Protein AF-A0A4Y6IGS2-F1 (afdb_monomer)

Structure (mmCIF, N/CA/C/O backbone):
data_AF-A0A4Y6IGS2-F1
#
_entry.id   AF-A0A4Y6IGS2-F1
#
loop_
_atom_site.group_PDB
_atom_site.id
_atom_site.type_symbol
_atom_site.label_atom_id
_atom_site.label_alt_id
_atom_site.label_comp_id
_atom_site.label_asym_id
_atom_site.label_entity_id
_atom_site.label_seq_id
_atom_site.pdbx_PDB_ins_code
_atom_site.Cartn_x
_atom_site.Cartn_y
_atom_site.Cartn_z
_atom_site.occupancy
_atom_site.B_iso_or_equiv
_atom_site.auth_seq_id
_atom_site.auth_comp_id
_atom_site.auth_asym_id
_atom_site.auth_atom_id
_atom_site.pdbx_PDB_model_num
ATOM 1 N N . MET A 1 1 ? 8.528 -18.471 10.614 1.00 71.25 1 MET A N 1
ATOM 2 C CA . MET A 1 1 ? 7.374 -17.543 10.635 1.00 71.25 1 MET A CA 1
ATOM 3 C C . MET A 1 1 ? 7.013 -17.107 9.221 1.00 71.25 1 MET A C 1
ATOM 5 O O . MET A 1 1 ? 5.887 -17.354 8.826 1.00 71.25 1 MET A O 1
ATOM 9 N N . LEU A 1 2 ? 7.968 -16.574 8.446 1.00 85.44 2 LEU A N 1
ATOM 10 C CA . LEU A 1 2 ? 7.740 -16.107 7.073 1.00 85.44 2 LEU A CA 1
ATOM 11 C C . LEU A 1 2 ? 7.194 -17.184 6.116 1.00 85.44 2 LEU A C 1
ATOM 13 O O . LEU A 1 2 ? 6.192 -16.938 5.460 1.00 85.44 2 LEU A O 1
ATOM 17 N N . GLU A 1 3 ? 7.781 -18.384 6.087 1.00 91.69 3 GLU A N 1
ATOM 18 C CA . GLU A 1 3 ? 7.332 -19.454 5.171 1.00 91.69 3 GLU A CA 1
ATOM 19 C C . GLU A 1 3 ? 5.892 -19.911 5.431 1.00 91.69 3 GLU A C 1
ATOM 21 O O . GLU A 1 3 ? 5.110 -20.066 4.501 1.00 91.69 3 GLU A O 1
ATOM 26 N N . ARG A 1 4 ? 5.496 -20.015 6.706 1.00 92.12 4 ARG A N 1
ATOM 27 C CA . ARG A 1 4 ? 4.102 -20.302 7.072 1.00 92.12 4 ARG A CA 1
ATOM 28 C C . ARG A 1 4 ? 3.158 -19.211 6.564 1.00 92.12 4 ARG A C 1
ATOM 30 O O . ARG A 1 4 ? 2.088 -19.524 6.060 1.00 92.12 4 ARG A O 1
ATOM 37 N N . THR A 1 5 ? 3.532 -17.941 6.719 1.00 90.69 5 THR A N 1
ATOM 38 C CA . THR A 1 5 ? 2.714 -16.818 6.243 1.00 90.69 5 THR A CA 1
ATOM 39 C C . THR A 1 5 ? 2.588 -16.832 4.722 1.00 90.69 5 THR A C 1
ATOM 41 O O . THR A 1 5 ? 1.479 -16.691 4.223 1.00 90.69 5 THR A O 1
ATOM 44 N N . LYS A 1 6 ? 3.687 -17.061 3.992 1.00 91.69 6 LYS A N 1
ATOM 45 C CA . LYS A 1 6 ? 3.666 -17.185 2.527 1.00 91.69 6 LYS A CA 1
ATOM 46 C C . LYS A 1 6 ? 2.739 -18.305 2.067 1.00 91.69 6 LYS A C 1
ATOM 48 O O . LYS A 1 6 ? 1.896 -18.068 1.215 1.00 91.69 6 LYS A O 1
ATOM 53 N N . GLN A 1 7 ? 2.853 -19.491 2.668 1.00 93.69 7 GLN A N 1
ATOM 54 C CA . GLN A 1 7 ? 1.986 -20.622 2.340 1.00 93.69 7 GLN A CA 1
ATOM 55 C C . GLN A 1 7 ? 0.507 -20.270 2.550 1.00 93.69 7 GLN A C 1
ATOM 57 O O . GLN A 1 7 ? -0.302 -20.479 1.654 1.00 93.69 7 GLN A O 1
ATOM 62 N N . LEU A 1 8 ? 0.166 -19.665 3.693 1.00 93.75 8 LEU A N 1
ATOM 63 C CA . LEU A 1 8 ? -1.211 -19.256 3.973 1.00 93.75 8 LEU A CA 1
ATOM 64 C C . LEU A 1 8 ? -1.726 -18.201 2.986 1.00 93.75 8 LEU A C 1
ATOM 66 O O . LEU A 1 8 ? -2.891 -18.268 2.609 1.00 93.75 8 LEU A O 1
ATOM 70 N N . ILE A 1 9 ? -0.889 -17.250 2.559 1.00 92.38 9 ILE A N 1
ATOM 71 C CA . ILE A 1 9 ? -1.263 -16.267 1.531 1.00 92.38 9 ILE A CA 1
ATOM 72 C C . ILE A 1 9 ? -1.535 -16.983 0.205 1.00 92.38 9 ILE A C 1
ATOM 74 O O . ILE A 1 9 ? -2.628 -16.839 -0.329 1.00 92.38 9 ILE A O 1
ATOM 78 N N . ASN A 1 10 ? -0.603 -17.818 -0.263 1.00 93.56 10 ASN A N 1
ATOM 79 C CA . ASN A 1 10 ? -0.738 -18.550 -1.526 1.00 93.56 10 ASN A CA 1
ATOM 80 C C . ASN A 1 10 ? -1.972 -19.468 -1.556 1.00 93.56 10 ASN A C 1
ATOM 82 O O . ASN A 1 10 ? -2.576 -19.654 -2.605 1.00 93.56 10 ASN A O 1
ATOM 86 N N . GLU A 1 11 ? -2.353 -20.044 -0.414 1.00 94.06 11 GLU A N 1
ATOM 87 C CA . GLU A 1 11 ? -3.526 -20.919 -0.300 1.00 94.06 11 GLU A CA 1
ATOM 88 C C . GLU A 1 11 ? -4.860 -20.158 -0.208 1.00 94.06 11 GLU A C 1
ATOM 90 O O . GLU A 1 11 ? -5.901 -20.731 -0.525 1.00 94.06 11 GLU A O 1
ATOM 95 N N . ASN A 1 12 ? -4.864 -18.901 0.258 1.00 93.94 12 ASN A N 1
ATOM 96 C CA . ASN A 1 12 ? -6.100 -18.176 0.599 1.00 93.94 12 ASN A CA 1
ATOM 97 C C . ASN A 1 12 ? -6.332 -16.892 -0.209 1.00 93.94 12 ASN A C 1
ATOM 99 O O . ASN A 1 12 ? -7.416 -16.317 -0.111 1.00 93.94 12 ASN A O 1
ATOM 103 N N . VAL A 1 13 ? -5.353 -16.431 -0.988 1.00 92.56 13 VAL A N 1
ATOM 104 C CA . VAL A 1 13 ? -5.480 -15.259 -1.858 1.00 92.56 13 VAL A CA 1
ATOM 105 C C . VAL A 1 13 ? -5.365 -15.730 -3.308 1.00 92.56 13 VAL A C 1
ATOM 107 O O . VAL A 1 13 ? -4.257 -15.993 -3.775 1.00 92.56 13 VAL A O 1
ATOM 110 N N . PRO A 1 14 ? -6.495 -15.874 -4.024 1.00 90.62 14 PRO A N 1
ATOM 111 C CA . PRO A 1 14 ? -6.477 -16.242 -5.433 1.00 90.62 14 PRO A CA 1
ATOM 112 C C . PRO A 1 14 ? -5.585 -15.300 -6.241 1.00 90.62 14 PRO A C 1
ATOM 114 O O . PRO A 1 14 ? -5.557 -14.098 -5.981 1.00 90.62 14 PRO A O 1
ATOM 117 N N . ASP A 1 15 ? -4.858 -15.866 -7.203 1.00 87.94 15 ASP A N 1
ATOM 118 C CA . ASP A 1 15 ? -4.022 -15.138 -8.163 1.00 87.94 15 ASP A CA 1
ATOM 119 C C . ASP A 1 15 ? -2.928 -14.245 -7.537 1.00 87.94 15 ASP A C 1
ATOM 121 O O . ASP A 1 15 ? -2.386 -13.359 -8.194 1.00 87.94 15 ASP A O 1
ATOM 125 N N . CYS A 1 16 ? -2.547 -14.483 -6.272 1.00 90.56 16 CYS A N 1
ATOM 126 C CA . CYS A 1 16 ? -1.520 -13.681 -5.599 1.00 90.56 16 CYS A CA 1
ATOM 127 C C . CYS A 1 16 ? -0.082 -14.014 -6.021 1.00 90.56 16 CYS A C 1
ATOM 129 O O . CYS A 1 16 ? 0.834 -13.238 -5.742 1.00 90.56 16 CYS A O 1
ATOM 131 N N . LEU A 1 17 ? 0.142 -15.188 -6.622 1.00 93.31 17 LEU A N 1
ATOM 132 C CA . LEU A 1 17 ? 1.467 -15.648 -7.022 1.00 93.31 17 LEU A CA 1
ATOM 133 C C . LEU A 1 17 ? 1.704 -15.331 -8.499 1.00 93.31 17 LEU A C 1
ATOM 135 O O . LEU A 1 17 ? 1.029 -15.866 -9.375 1.00 93.31 17 LEU A O 1
ATOM 139 N N . ILE A 1 18 ? 2.704 -14.494 -8.766 1.00 94.25 18 ILE A N 1
ATOM 140 C CA . ILE A 1 18 ? 3.179 -14.229 -10.122 1.00 94.25 18 ILE A CA 1
ATOM 141 C C . ILE A 1 18 ? 4.371 -15.137 -10.414 1.00 94.25 18 ILE A C 1
ATOM 143 O O . ILE A 1 18 ? 5.382 -15.086 -9.715 1.00 94.25 18 ILE A O 1
ATOM 147 N N . GLU A 1 19 ? 4.267 -15.940 -11.469 1.00 94.38 19 GLU A N 1
ATOM 148 C CA . GLU A 1 19 ? 5.304 -16.879 -11.904 1.00 94.38 19 GLU A CA 1
ATOM 149 C C . GLU A 1 19 ? 5.814 -16.544 -13.316 1.00 94.38 19 GLU A C 1
ATOM 151 O O . GLU A 1 19 ? 5.131 -15.904 -14.125 1.00 94.38 19 GLU A O 1
ATOM 156 N N . GLY A 1 20 ? 7.030 -16.994 -13.641 1.00 95.31 20 GLY A N 1
ATOM 157 C CA . GLY A 1 20 ? 7.602 -16.851 -14.982 1.00 95.31 20 GLY A CA 1
ATOM 158 C C . GLY A 1 20 ? 8.059 -15.430 -15.322 1.00 95.31 20 GLY A C 1
ATOM 159 O O . GLY A 1 20 ? 8.133 -15.075 -16.502 1.00 95.31 20 GLY A O 1
ATOM 160 N N . TYR A 1 21 ? 8.337 -14.603 -14.311 1.00 96.38 21 TYR A N 1
ATOM 161 C CA . TYR A 1 21 ? 8.873 -13.249 -14.478 1.00 96.38 21 TYR A CA 1
ATOM 162 C C . TYR A 1 21 ? 10.408 -13.221 -14.566 1.00 96.38 21 TYR A C 1
ATOM 164 O O . TYR A 1 21 ? 10.992 -12.213 -14.961 1.00 96.38 21 TYR A O 1
ATOM 172 N N . GLU A 1 22 ? 11.091 -14.316 -14.223 1.00 96.62 22 GLU A N 1
ATOM 173 C CA . GLU A 1 22 ? 12.551 -14.409 -14.125 1.00 96.62 22 GLU A CA 1
ATOM 174 C C . GLU A 1 22 ? 13.296 -13.967 -15.398 1.00 96.62 22 GLU A C 1
ATOM 176 O O . GLU A 1 22 ? 14.324 -13.291 -15.271 1.00 96.62 22 GLU A O 1
ATOM 181 N N . PRO A 1 23 ? 12.815 -14.265 -16.626 1.00 96.25 23 PRO A N 1
ATOM 182 C CA . PRO A 1 23 ? 13.461 -13.788 -17.848 1.00 96.25 23 PRO A CA 1
ATOM 183 C C . PRO A 1 23 ? 13.494 -12.258 -17.980 1.00 96.25 23 PRO A C 1
ATOM 185 O O . PRO A 1 23 ? 14.417 -11.730 -18.601 1.00 96.25 23 PRO A O 1
ATOM 188 N N . LEU A 1 24 ? 12.531 -11.547 -17.381 1.00 95.19 24 LEU A N 1
ATOM 189 C CA . LEU A 1 24 ? 12.419 -10.086 -17.463 1.00 95.19 24 LEU A CA 1
ATOM 190 C C . LEU A 1 24 ? 13.466 -9.376 -16.592 1.00 95.19 24 LEU A C 1
ATOM 192 O O . LEU A 1 24 ? 13.905 -8.281 -16.931 1.00 95.19 24 LEU A O 1
ATOM 196 N N . ILE A 1 25 ? 13.940 -10.018 -15.515 1.00 95.56 25 ILE A N 1
ATOM 197 C CA . ILE A 1 25 ? 14.854 -9.416 -14.525 1.00 95.56 25 ILE A CA 1
ATOM 198 C C . ILE A 1 25 ? 16.126 -8.862 -15.177 1.00 95.56 25 ILE A C 1
ATOM 200 O O . ILE A 1 25 ? 16.608 -7.792 -14.807 1.00 95.56 25 ILE A O 1
ATOM 204 N N . LYS A 1 26 ? 16.697 -9.593 -16.142 1.00 91.62 26 LYS A N 1
ATOM 205 C CA . LYS A 1 26 ? 17.994 -9.246 -16.746 1.00 91.62 26 LYS A CA 1
ATOM 206 C C . LYS A 1 26 ? 17.962 -7.939 -17.538 1.00 91.62 26 LYS A C 1
ATOM 208 O O . LYS A 1 26 ? 19.008 -7.309 -17.645 1.00 91.62 26 LYS A O 1
ATOM 213 N N . GLY A 1 27 ? 16.803 -7.565 -18.084 1.00 90.06 27 GLY A N 1
ATOM 214 C CA . GLY A 1 27 ? 16.630 -6.349 -18.883 1.00 90.06 27 GLY A CA 1
ATOM 215 C C . GLY A 1 27 ? 16.339 -5.095 -18.059 1.00 90.06 27 GLY A C 1
ATOM 216 O O . GLY A 1 27 ? 16.341 -4.003 -18.613 1.00 90.06 27 GLY A O 1
ATOM 217 N N . LEU A 1 28 ? 16.094 -5.244 -16.756 1.00 94.06 28 LEU A N 1
ATOM 218 C CA . LEU A 1 28 ? 15.746 -4.135 -15.877 1.00 94.06 28 LEU A CA 1
ATOM 219 C C . LEU A 1 28 ? 17.005 -3.508 -15.275 1.00 94.06 28 LEU A C 1
ATOM 221 O O . LEU A 1 28 ? 17.937 -4.218 -14.873 1.00 94.06 28 LEU A O 1
ATOM 225 N N . THR A 1 29 ? 16.993 -2.181 -15.181 1.00 92.38 29 THR A N 1
ATOM 226 C CA . THR A 1 29 ? 18.004 -1.378 -14.492 1.00 92.38 29 THR A CA 1
ATOM 227 C C . THR A 1 29 ? 17.308 -0.632 -13.365 1.00 92.38 29 THR A C 1
ATOM 229 O O . THR A 1 29 ? 16.309 0.034 -13.589 1.00 92.38 29 THR A O 1
ATOM 232 N N . LEU A 1 30 ? 17.803 -0.798 -12.142 1.00 94.94 30 LEU A N 1
ATOM 233 C CA . LEU A 1 30 ? 17.331 -0.092 -10.953 1.00 94.94 30 LEU A CA 1
ATOM 234 C C . LEU A 1 30 ? 18.545 0.281 -10.092 1.00 94.94 30 LEU A C 1
ATOM 236 O O . LEU A 1 30 ? 19.600 -0.346 -10.247 1.00 94.94 30 LEU A O 1
ATOM 240 N N . PRO A 1 31 ? 18.414 1.254 -9.171 1.00 94.12 31 PRO A N 1
ATOM 241 C CA . PRO A 1 31 ? 19.470 1.584 -8.216 1.00 94.12 31 PRO A CA 1
ATOM 242 C C . PRO A 1 31 ? 19.937 0.371 -7.397 1.00 94.12 31 PRO A C 1
ATOM 244 O O . PRO A 1 31 ? 21.142 0.195 -7.209 1.00 94.12 31 PRO A O 1
ATOM 247 N N . ASP A 1 32 ? 19.001 -0.483 -6.960 1.00 93.50 32 ASP A N 1
ATOM 248 C CA . ASP A 1 32 ? 19.295 -1.790 -6.369 1.00 93.50 32 ASP A CA 1
ATOM 249 C C . ASP A 1 32 ? 18.939 -2.921 -7.346 1.00 93.50 32 ASP A C 1
ATOM 251 O O . ASP A 1 32 ? 17.791 -3.141 -7.740 1.00 93.50 32 ASP A O 1
ATOM 255 N N . MET A 1 33 ? 19.953 -3.697 -7.721 1.00 92.62 33 MET A N 1
ATOM 256 C CA . MET A 1 33 ? 19.803 -4.836 -8.624 1.00 92.62 33 MET A CA 1
ATOM 257 C C . MET A 1 33 ? 18.972 -5.969 -8.025 1.00 92.62 33 MET A C 1
ATOM 259 O O . MET A 1 33 ? 18.453 -6.793 -8.791 1.00 92.62 33 MET A O 1
ATOM 263 N N . ASN A 1 34 ? 18.854 -6.018 -6.697 1.00 93.62 34 ASN A N 1
ATOM 264 C CA . ASN A 1 34 ? 18.019 -6.977 -5.999 1.00 93.62 34 ASN A CA 1
ATOM 265 C C . ASN A 1 34 ? 16.539 -6.634 -6.113 1.00 93.62 34 ASN A C 1
ATOM 267 O O . ASN A 1 34 ? 15.761 -7.569 -6.055 1.00 93.62 34 ASN A O 1
ATOM 271 N N . ASP A 1 35 ? 16.130 -5.390 -6.372 1.00 96.50 35 ASP A N 1
ATOM 272 C CA . ASP A 1 35 ? 14.706 -5.013 -6.440 1.00 96.50 35 ASP A CA 1
ATOM 273 C C . ASP A 1 35 ? 14.066 -5.251 -7.812 1.00 96.50 35 ASP A C 1
ATOM 275 O O . ASP A 1 35 ? 12.845 -5.227 -7.973 1.00 96.50 35 ASP A O 1
ATOM 279 N N . ARG A 1 36 ? 14.873 -5.596 -8.818 1.00 97.12 36 ARG A N 1
ATOM 280 C CA . ARG A 1 36 ? 14.408 -5.843 -10.193 1.00 97.12 36 ARG A CA 1
ATOM 281 C C . ARG A 1 36 ? 13.365 -6.949 -10.307 1.00 97.12 36 ARG A C 1
ATOM 283 O O . ARG A 1 36 ? 12.565 -6.934 -11.237 1.00 97.12 36 ARG A O 1
ATOM 290 N N . HIS A 1 37 ? 13.363 -7.909 -9.381 1.00 96.75 37 HIS A N 1
ATOM 291 C CA . HIS A 1 37 ? 12.342 -8.956 -9.359 1.00 96.75 37 HIS A CA 1
ATOM 292 C C . HIS A 1 37 ? 10.942 -8.396 -9.077 1.00 96.75 37 HIS A C 1
ATOM 294 O O . HIS A 1 37 ? 9.978 -8.922 -9.620 1.00 96.75 37 HIS A O 1
ATOM 300 N N . VAL A 1 38 ? 10.831 -7.315 -8.297 1.00 96.94 38 VAL A N 1
ATOM 301 C CA . VAL A 1 38 ? 9.552 -6.655 -8.002 1.00 96.94 38 VAL A CA 1
ATOM 302 C C . VAL A 1 38 ? 8.977 -6.035 -9.274 1.00 96.94 38 VAL A C 1
ATOM 304 O O . VAL A 1 38 ? 7.825 -6.291 -9.608 1.00 96.94 38 VAL A O 1
ATOM 307 N N . VAL A 1 39 ? 9.794 -5.301 -10.037 1.00 97.38 39 VAL A N 1
ATOM 308 C CA . VAL A 1 39 ? 9.374 -4.711 -11.322 1.00 97.38 39 VAL A CA 1
ATOM 309 C C . VAL A 1 39 ? 9.070 -5.796 -12.358 1.00 97.38 39 VAL A C 1
ATOM 311 O O . VAL A 1 39 ? 8.058 -5.722 -13.048 1.00 97.38 39 VAL A O 1
ATOM 314 N N . ALA A 1 40 ? 9.889 -6.849 -12.440 1.00 97.50 40 ALA A N 1
ATOM 315 C C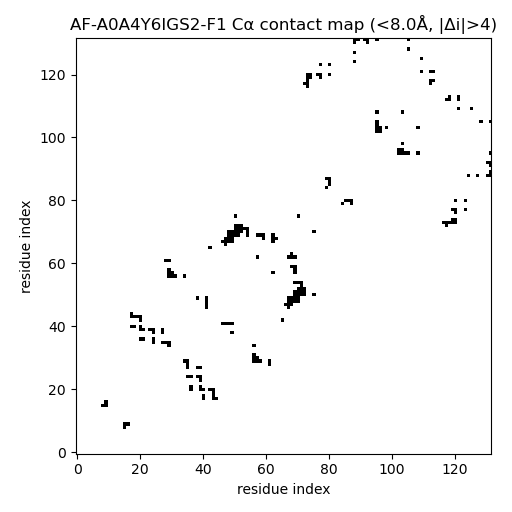A . ALA A 1 40 ? 9.626 -7.981 -13.328 1.00 97.50 40 ALA A CA 1
ATOM 316 C C . ALA A 1 40 ? 8.283 -8.663 -13.015 1.00 97.50 40 ALA A C 1
ATOM 318 O O . ALA A 1 40 ? 7.519 -8.964 -13.933 1.00 97.50 40 ALA A O 1
ATOM 319 N N . ALA A 1 41 ? 7.986 -8.888 -11.732 1.00 96.94 41 ALA A N 1
ATOM 320 C CA . ALA A 1 41 ? 6.715 -9.452 -11.293 1.00 96.94 41 ALA A CA 1
ATOM 321 C C . ALA A 1 41 ? 5.544 -8.501 -11.583 1.00 96.94 41 ALA A C 1
ATOM 323 O O . ALA A 1 41 ? 4.524 -8.954 -12.094 1.00 96.94 41 ALA A O 1
ATOM 324 N N . ALA A 1 42 ? 5.703 -7.195 -11.345 1.00 96.81 42 ALA A N 1
ATOM 325 C CA . ALA A 1 42 ? 4.693 -6.187 -11.671 1.00 96.81 42 ALA A CA 1
ATOM 326 C C . ALA A 1 42 ? 4.344 -6.201 -13.169 1.00 96.81 42 ALA A C 1
ATOM 328 O O . ALA A 1 42 ? 3.172 -6.298 -13.523 1.00 96.81 42 ALA A O 1
ATOM 329 N N . LEU A 1 43 ? 5.350 -6.225 -14.050 1.00 95.94 43 LEU A N 1
ATOM 330 C CA . LEU A 1 43 ? 5.138 -6.317 -15.498 1.00 95.94 43 LEU A CA 1
ATOM 331 C C . LEU A 1 43 ? 4.459 -7.620 -15.909 1.00 95.94 43 LEU A C 1
ATOM 333 O O . LEU A 1 43 ? 3.528 -7.617 -16.712 1.00 95.94 43 LEU A O 1
ATOM 337 N N . LYS A 1 44 ? 4.918 -8.748 -15.358 1.00 96.56 44 LYS A N 1
ATOM 338 C CA . LYS A 1 44 ? 4.349 -10.062 -15.666 1.00 96.56 44 LYS A CA 1
ATOM 339 C C . LYS A 1 44 ? 2.898 -10.187 -15.195 1.00 96.56 44 LYS A C 1
ATOM 341 O O . LYS A 1 44 ? 2.110 -10.850 -15.863 1.00 96.56 44 LYS A O 1
ATOM 346 N N . GLY A 1 45 ? 2.573 -9.567 -14.063 1.00 94.94 45 GLY A N 1
ATOM 347 C CA . GLY A 1 45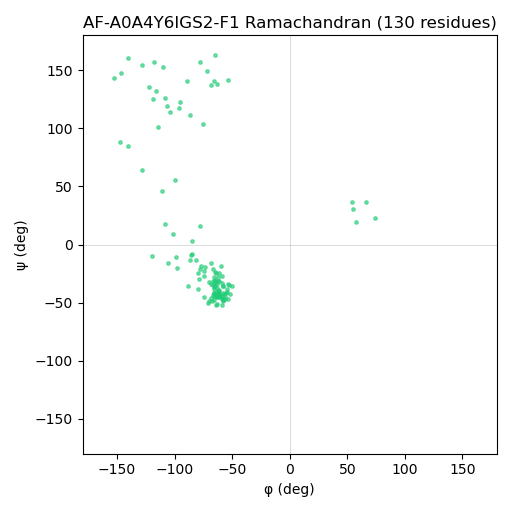 ? 1.233 -9.501 -13.489 1.00 94.94 45 GLY A CA 1
ATOM 348 C C . GLY A 1 45 ? 0.364 -8.370 -14.040 1.00 94.94 45 GLY A C 1
ATOM 349 O O . GLY A 1 45 ? -0.753 -8.217 -13.562 1.00 94.94 45 GLY A O 1
ATOM 350 N N . HIS A 1 46 ? 0.849 -7.593 -15.017 1.00 94.75 46 HIS A N 1
ATOM 351 C CA . HIS A 1 46 ? 0.142 -6.438 -15.582 1.00 94.75 46 HIS A CA 1
ATOM 352 C C . HIS A 1 46 ? -0.309 -5.414 -14.526 1.00 94.75 46 HIS A C 1
ATOM 354 O O . HIS A 1 46 ? -1.387 -4.835 -14.630 1.00 94.75 46 HIS A O 1
ATOM 360 N N . ALA A 1 47 ? 0.501 -5.211 -13.488 1.00 96.31 47 ALA A N 1
ATOM 361 C CA . ALA A 1 47 ? 0.253 -4.170 -12.504 1.00 96.31 47 ALA A CA 1
ATOM 362 C C . ALA A 1 47 ? 0.525 -2.784 -13.108 1.00 96.31 47 ALA A C 1
ATOM 364 O O . ALA A 1 47 ? 1.410 -2.633 -13.943 1.00 96.31 47 ALA A O 1
ATOM 365 N N . GLU A 1 48 ? -0.199 -1.775 -12.630 1.00 95.81 48 GLU A N 1
ATOM 366 C CA . GLU A 1 48 ? -0.006 -0.364 -13.009 1.00 95.81 48 GLU A CA 1
ATOM 367 C C . GLU A 1 48 ? 0.846 0.395 -11.971 1.00 95.81 48 GLU A C 1
ATOM 369 O O . GLU A 1 48 ? 1.440 1.439 -12.252 1.00 95.81 48 GLU A O 1
ATOM 374 N N . ALA A 1 49 ? 0.936 -0.140 -10.749 1.00 97.25 49 ALA A N 1
ATOM 375 C CA . ALA A 1 49 ? 1.648 0.490 -9.647 1.00 97.25 49 ALA A CA 1
ATOM 376 C C . ALA A 1 49 ? 2.302 -0.520 -8.693 1.00 97.25 49 ALA A C 1
ATOM 378 O O . ALA A 1 49 ? 1.773 -1.602 -8.426 1.00 97.25 49 ALA A O 1
ATOM 379 N N . ILE A 1 50 ? 3.437 -0.119 -8.121 1.00 97.94 50 ILE A N 1
ATOM 380 C CA . ILE A 1 50 ? 4.128 -0.781 -7.014 1.00 97.94 50 ILE A CA 1
ATOM 381 C C . ILE A 1 50 ? 3.867 0.034 -5.747 1.00 97.94 50 ILE A C 1
ATOM 383 O O . ILE A 1 50 ? 4.330 1.166 -5.612 1.00 97.94 50 ILE A O 1
ATOM 387 N N . ILE A 1 51 ? 3.151 -0.548 -4.787 1.00 98.00 51 ILE A N 1
ATOM 388 C CA . ILE A 1 51 ? 2.856 0.115 -3.511 1.00 98.00 51 ILE A CA 1
ATOM 389 C C . ILE A 1 51 ? 4.006 -0.145 -2.532 1.00 98.00 51 ILE A C 1
ATOM 391 O O . ILE A 1 51 ? 4.215 -1.281 -2.104 1.00 98.00 51 ILE A O 1
ATOM 395 N N . THR A 1 52 ? 4.783 0.886 -2.186 1.00 97.50 52 THR A N 1
ATOM 396 C CA . THR A 1 52 ? 6.025 0.717 -1.410 1.00 97.50 52 THR A CA 1
ATOM 397 C C . THR A 1 52 ? 6.406 1.939 -0.577 1.00 97.50 52 THR A C 1
ATOM 399 O O . THR A 1 52 ? 6.267 3.083 -1.000 1.00 97.50 52 THR A O 1
ATOM 402 N N . PHE A 1 53 ? 6.956 1.702 0.618 1.00 97.31 53 PHE A N 1
ATOM 403 C CA . PHE A 1 53 ? 7.570 2.759 1.432 1.00 97.31 53 PHE A CA 1
ATOM 404 C C . PHE A 1 53 ? 8.933 3.214 0.883 1.00 97.31 53 PHE A C 1
ATOM 406 O O . PHE A 1 53 ? 9.404 4.299 1.222 1.00 97.31 53 PHE A O 1
ATOM 413 N N . ASN A 1 54 ? 9.575 2.403 0.039 1.00 96.31 54 ASN A N 1
ATOM 414 C CA . ASN A 1 54 ? 10.936 2.635 -0.434 1.00 96.31 54 ASN A CA 1
ATOM 415 C C . ASN A 1 54 ? 10.960 3.254 -1.839 1.00 96.31 54 ASN A C 1
ATOM 417 O O . ASN A 1 54 ? 11.589 2.723 -2.747 1.00 96.31 54 ASN A O 1
ATOM 421 N N . LEU A 1 55 ? 10.290 4.393 -2.030 1.00 97.12 55 LEU A N 1
ATOM 422 C CA . LEU A 1 55 ? 10.154 5.035 -3.351 1.00 97.12 55 LEU A CA 1
ATOM 423 C C . LEU A 1 55 ? 11.492 5.264 -4.077 1.00 97.12 55 LEU A C 1
ATOM 425 O O . LEU A 1 55 ? 11.577 5.133 -5.290 1.00 97.12 55 LEU A O 1
ATOM 429 N N . LYS A 1 56 ? 12.562 5.558 -3.331 1.00 96.62 56 LYS A N 1
ATOM 430 C CA . LYS A 1 56 ? 13.911 5.778 -3.881 1.00 96.62 56 LYS A CA 1
ATOM 431 C C . LYS A 1 56 ? 14.493 4.561 -4.622 1.00 96.62 56 LYS A C 1
ATOM 433 O O . LYS A 1 56 ? 15.368 4.746 -5.462 1.00 96.62 56 LYS A O 1
ATOM 438 N N . ASP A 1 57 ? 14.036 3.351 -4.294 1.00 96.94 57 ASP A N 1
ATOM 439 C CA . ASP A 1 57 ? 14.507 2.106 -4.911 1.00 96.94 57 ASP A CA 1
ATOM 440 C C . ASP A 1 57 ? 13.799 1.871 -6.265 1.00 96.94 57 ASP A C 1
ATOM 442 O O . ASP A 1 57 ? 14.256 1.088 -7.098 1.00 96.94 57 ASP A O 1
ATOM 446 N N . PHE A 1 58 ? 12.724 2.628 -6.522 1.00 97.25 58 PHE A N 1
ATOM 447 C CA . PHE A 1 58 ? 11.859 2.550 -7.697 1.00 97.25 58 PHE A CA 1
ATOM 448 C C . PHE A 1 58 ? 11.691 3.931 -8.362 1.00 97.25 58 PHE A C 1
ATOM 450 O O . PHE A 1 58 ? 10.596 4.495 -8.364 1.00 97.25 58 PHE A O 1
ATOM 457 N N . PRO A 1 59 ? 12.775 4.520 -8.897 1.00 96.31 59 PRO A N 1
ATOM 458 C CA . PRO A 1 59 ? 12.738 5.864 -9.464 1.00 96.31 59 PRO A CA 1
ATOM 459 C C . PRO A 1 59 ? 11.813 5.957 -10.687 1.00 96.31 59 PRO A C 1
ATOM 461 O O . PRO A 1 59 ? 11.857 5.114 -11.585 1.00 96.31 59 PRO A O 1
ATOM 464 N N . GLU A 1 60 ? 11.044 7.045 -10.767 1.00 96.00 60 GLU A N 1
ATOM 465 C CA . GLU A 1 60 ? 10.109 7.322 -11.870 1.00 96.00 60 GLU A CA 1
ATOM 466 C C . GLU A 1 60 ? 10.770 7.261 -13.253 1.00 96.00 60 GLU A C 1
ATOM 468 O O . GLU A 1 60 ? 10.154 6.814 -14.216 1.00 96.00 60 GLU A O 1
ATOM 473 N N . SER A 1 61 ? 12.039 7.668 -13.366 1.00 94.62 61 SER A N 1
ATOM 474 C CA . SER A 1 61 ? 12.777 7.634 -14.633 1.00 94.62 61 SER A CA 1
ATOM 475 C C . SER A 1 61 ? 12.924 6.226 -15.212 1.00 94.62 61 SER A C 1
ATOM 477 O O . SER A 1 61 ? 12.962 6.085 -16.430 1.00 94.62 61 SER A O 1
ATOM 479 N N . GLU A 1 62 ? 12.996 5.201 -14.358 1.00 94.69 62 GLU A N 1
ATOM 480 C CA . GLU A 1 62 ? 13.086 3.798 -14.779 1.00 94.69 62 GLU A CA 1
ATOM 481 C C . GLU A 1 62 ? 11.691 3.181 -14.961 1.00 94.69 62 GLU A C 1
ATOM 483 O O . GLU A 1 62 ? 11.482 2.374 -15.866 1.00 94.69 62 GLU A O 1
ATOM 488 N N . LEU A 1 63 ? 10.720 3.569 -14.124 1.00 96.38 63 LEU A N 1
ATOM 489 C CA . LEU A 1 63 ? 9.376 2.986 -14.143 1.00 96.38 63 LEU A CA 1
ATOM 490 C C . LEU A 1 63 ? 8.463 3.545 -15.241 1.00 96.38 63 LEU A C 1
ATOM 492 O O . LEU A 1 63 ? 7.729 2.777 -15.859 1.00 96.38 63 LEU A O 1
ATOM 496 N N . ASN A 1 64 ? 8.527 4.846 -15.538 1.00 94.81 64 ASN A N 1
ATOM 497 C CA . ASN A 1 64 ? 7.609 5.488 -16.488 1.00 94.81 64 ASN A CA 1
ATOM 498 C C . ASN A 1 64 ? 7.729 4.910 -17.908 1.00 94.81 64 ASN A C 1
ATOM 500 O O . ASN A 1 64 ? 6.743 4.840 -18.635 1.00 94.81 64 ASN A O 1
ATOM 504 N N . ILE A 1 65 ? 8.928 4.462 -18.302 1.00 93.44 65 ILE A N 1
ATOM 505 C CA . ILE A 1 65 ? 9.185 3.815 -19.605 1.00 93.44 65 ILE A CA 1
ATOM 506 C C . ILE A 1 65 ? 8.437 2.475 -19.715 1.00 93.44 65 ILE A C 1
ATOM 508 O O . ILE A 1 65 ? 8.158 1.996 -20.811 1.00 93.44 65 ILE A O 1
ATOM 512 N N . LEU A 1 66 ? 8.123 1.875 -18.569 1.00 94.88 66 LEU A N 1
ATOM 513 C CA . LEU A 1 66 ? 7.453 0.593 -18.427 1.00 94.88 66 LEU A CA 1
ATOM 514 C C . LEU A 1 66 ? 5.960 0.746 -18.094 1.00 94.88 66 LEU A C 1
ATOM 516 O O . LEU A 1 66 ? 5.330 -0.249 -17.749 1.00 94.88 66 LEU A O 1
ATOM 520 N N . GLU A 1 67 ? 5.422 1.971 -18.160 1.00 95.75 67 GLU A N 1
ATOM 521 C CA . GLU A 1 67 ? 4.045 2.308 -17.761 1.00 95.75 67 GLU A CA 1
ATOM 522 C C . GLU A 1 67 ? 3.720 1.894 -16.312 1.00 95.75 67 GLU A C 1
ATOM 524 O O . GLU A 1 67 ? 2.584 1.578 -15.970 1.00 95.75 67 GLU A O 1
ATOM 529 N N . LEU A 1 68 ? 4.740 1.912 -15.447 1.00 96.94 68 LEU A N 1
ATOM 530 C CA . LEU A 1 68 ? 4.632 1.625 -14.022 1.00 96.94 68 LEU A CA 1
ATOM 531 C C . LEU A 1 68 ? 4.845 2.889 -13.196 1.00 96.94 68 LEU A C 1
ATOM 533 O O . LEU A 1 68 ? 5.594 3.789 -13.572 1.00 96.94 68 LEU A O 1
ATOM 537 N N . SER A 1 69 ? 4.248 2.905 -12.011 1.00 97.25 69 SER A N 1
ATOM 538 C CA . SER A 1 69 ? 4.487 3.924 -10.988 1.00 97.25 69 SER A CA 1
ATOM 539 C C . SER A 1 69 ? 4.832 3.281 -9.645 1.00 97.25 69 SER A C 1
ATOM 541 O O . SER A 1 69 ? 4.468 2.136 -9.380 1.00 97.25 69 SER A O 1
ATOM 543 N N . ALA A 1 70 ? 5.556 3.996 -8.786 1.00 98.00 70 ALA A N 1
ATOM 544 C CA . ALA A 1 70 ? 5.728 3.616 -7.386 1.00 98.00 70 ALA A CA 1
ATOM 545 C C . ALA A 1 70 ? 4.925 4.587 -6.521 1.00 98.00 70 ALA A C 1
ATOM 547 O O . ALA A 1 70 ? 5.101 5.796 -6.639 1.00 98.00 70 ALA A O 1
ATOM 548 N N . ILE A 1 71 ? 4.053 4.064 -5.659 1.00 98.38 71 ILE A N 1
ATOM 549 C CA . ILE A 1 71 ? 3.122 4.871 -4.861 1.00 98.38 71 ILE A CA 1
ATOM 550 C C . ILE A 1 71 ? 3.354 4.590 -3.379 1.00 98.38 71 ILE A C 1
ATOM 552 O O . ILE A 1 71 ? 3.497 3.436 -2.956 1.00 98.38 71 ILE A O 1
ATOM 556 N N . HIS A 1 72 ? 3.384 5.648 -2.567 1.00 98.50 72 HIS A N 1
ATOM 557 C CA . HIS A 1 72 ? 3.501 5.491 -1.123 1.00 98.50 72 HIS A CA 1
ATOM 558 C C . HIS A 1 72 ? 2.212 4.864 -0.551 1.00 98.50 72 HIS A C 1
ATOM 560 O O . HIS A 1 72 ? 1.121 5.302 -0.910 1.00 98.50 72 HIS A O 1
ATOM 566 N N . PRO A 1 73 ? 2.272 3.899 0.389 1.00 98.50 73 PRO A N 1
ATOM 567 C CA . PRO A 1 73 ? 1.070 3.237 0.903 1.00 98.50 73 PRO A CA 1
ATOM 568 C C . PRO A 1 73 ? 0.037 4.190 1.520 1.00 98.50 73 PRO A C 1
ATOM 570 O O . PRO A 1 73 ? -1.160 3.972 1.369 1.00 98.50 73 PRO A O 1
ATOM 573 N N . ASP A 1 74 ? 0.483 5.254 2.198 1.00 98.56 74 ASP A N 1
ATOM 574 C CA . ASP A 1 74 ? -0.419 6.275 2.765 1.00 98.56 74 ASP A CA 1
ATOM 575 C C . ASP A 1 74 ? -1.173 7.056 1.679 1.00 98.56 74 ASP A C 1
ATOM 577 O O . ASP A 1 74 ? -2.344 7.372 1.858 1.00 98.56 74 ASP A O 1
ATOM 581 N N . GLU A 1 75 ? -0.519 7.328 0.546 1.00 98.50 75 GLU A N 1
ATOM 582 C CA . GLU A 1 75 ? -1.119 8.003 -0.610 1.00 98.50 75 GLU A CA 1
ATOM 583 C C . GLU A 1 75 ? -2.120 7.078 -1.301 1.00 98.50 75 GLU A C 1
ATOM 585 O O . GLU A 1 75 ? -3.293 7.419 -1.401 1.00 98.50 75 GLU A O 1
ATOM 590 N N . PHE A 1 76 ? -1.708 5.846 -1.611 1.00 98.31 76 PHE A N 1
ATOM 591 C CA . PHE A 1 76 ? -2.591 4.838 -2.198 1.00 98.31 76 PHE A CA 1
ATOM 592 C C . PHE A 1 76 ? -3.870 4.625 -1.373 1.00 98.31 76 PHE A C 1
ATOM 594 O O . PHE A 1 76 ? -4.975 4.615 -1.910 1.00 98.31 76 PHE A O 1
ATOM 601 N N . LEU A 1 77 ? -3.750 4.481 -0.048 1.00 98.31 77 LEU A N 1
ATOM 602 C CA . LEU A 1 77 ? -4.916 4.316 0.824 1.00 98.31 77 LEU A CA 1
ATOM 603 C C . LEU A 1 77 ? -5.794 5.574 0.879 1.00 98.31 77 LEU A C 1
ATOM 605 O O . LEU A 1 77 ? -7.009 5.456 1.040 1.00 98.31 77 LEU A O 1
ATOM 609 N N . CYS A 1 78 ? -5.208 6.765 0.749 1.00 98.50 78 CYS A N 1
ATOM 610 C CA . CYS A 1 78 ? -5.960 8.011 0.639 1.00 98.50 78 CYS A CA 1
ATOM 611 C C . CYS A 1 78 ? -6.761 8.079 -0.662 1.00 98.50 78 CYS A C 1
ATOM 613 O O . CYS A 1 78 ? -7.940 8.426 -0.596 1.00 98.50 78 CYS A O 1
ATOM 615 N N . ASP A 1 79 ? -6.170 7.690 -1.789 1.00 98.00 79 ASP A N 1
ATOM 616 C CA . ASP A 1 79 ? -6.846 7.651 -3.089 1.00 98.00 79 ASP A CA 1
ATOM 617 C C . ASP A 1 79 ? -7.992 6.634 -3.079 1.00 98.00 79 ASP A C 1
ATOM 619 O O . ASP A 1 79 ? -9.110 6.933 -3.499 1.00 98.00 79 ASP A O 1
ATOM 623 N N . MET A 1 80 ? -7.757 5.446 -2.506 1.00 97.94 80 MET A N 1
ATOM 624 C CA . MET A 1 80 ? -8.809 4.440 -2.323 1.00 97.94 80 MET A CA 1
ATOM 625 C C . MET A 1 80 ? -9.937 4.957 -1.427 1.00 97.94 80 MET A C 1
ATOM 627 O O . MET A 1 80 ? -11.109 4.715 -1.710 1.00 97.94 80 MET A O 1
ATOM 631 N N . PHE A 1 81 ? -9.601 5.701 -0.369 1.00 98.38 81 PHE A N 1
ATOM 632 C CA . PHE A 1 81 ? -10.602 6.310 0.502 1.00 98.38 81 PHE A CA 1
ATOM 633 C C . PHE A 1 81 ? -11.416 7.381 -0.220 1.00 98.38 81 PHE A C 1
ATOM 635 O O . PHE A 1 81 ? -12.605 7.502 0.036 1.00 98.38 81 PHE A O 1
ATOM 642 N N . GLU A 1 82 ? -10.804 8.180 -1.090 1.00 97.88 82 GLU A N 1
ATOM 643 C CA . GLU A 1 82 ? -11.519 9.186 -1.882 1.00 97.88 82 GLU A CA 1
ATOM 644 C C . GLU A 1 82 ? -12.439 8.548 -2.923 1.00 97.88 82 GLU A C 1
ATOM 646 O O . GLU A 1 82 ? -13.534 9.060 -3.163 1.00 97.88 82 GLU A O 1
ATOM 651 N N . LEU A 1 83 ? -12.029 7.408 -3.482 1.00 97.94 83 LEU A N 1
ATOM 652 C CA . LEU A 1 83 ? -12.824 6.635 -4.428 1.00 97.94 83 LEU A CA 1
ATOM 653 C C . LEU A 1 83 ? -14.038 5.967 -3.762 1.00 97.94 83 LEU A C 1
ATOM 655 O O . LEU A 1 83 ? -15.153 6.068 -4.274 1.00 97.94 83 LEU A O 1
ATOM 659 N N . ASP A 1 84 ? -13.834 5.285 -2.631 1.00 98.19 84 ASP A N 1
ATOM 660 C CA . ASP A 1 84 ? -14.902 4.622 -1.876 1.00 98.19 84 ASP A CA 1
ATOM 661 C C . ASP A 1 84 ? -14.625 4.631 -0.357 1.00 98.19 84 ASP A C 1
ATOM 663 O O . ASP A 1 84 ? -14.099 3.659 0.210 1.00 98.19 84 ASP A O 1
ATOM 667 N N . PRO A 1 85 ? -15.052 5.698 0.349 1.00 97.81 85 PRO A N 1
ATOM 668 C CA . PRO A 1 85 ? -14.889 5.789 1.795 1.00 97.81 85 PRO A CA 1
ATOM 669 C C . PRO A 1 85 ? -15.549 4.623 2.540 1.00 97.81 85 PRO A C 1
ATOM 671 O O . PRO A 1 85 ? -15.033 4.163 3.560 1.00 97.81 85 PRO A O 1
ATOM 674 N N . SER A 1 86 ? -16.695 4.132 2.053 1.00 97.75 86 SER A N 1
ATOM 675 C CA . SER A 1 86 ? -17.476 3.107 2.749 1.00 97.75 86 SER A CA 1
ATOM 676 C C . SER A 1 86 ? -16.737 1.774 2.771 1.00 97.75 86 SER A C 1
ATOM 678 O O . SER A 1 86 ? -16.617 1.153 3.834 1.00 97.75 86 SER A O 1
ATOM 680 N N . SER A 1 87 ? -16.184 1.364 1.627 1.00 98.06 87 SER A N 1
ATOM 681 C CA . SER A 1 87 ? -15.375 0.149 1.530 1.00 98.06 87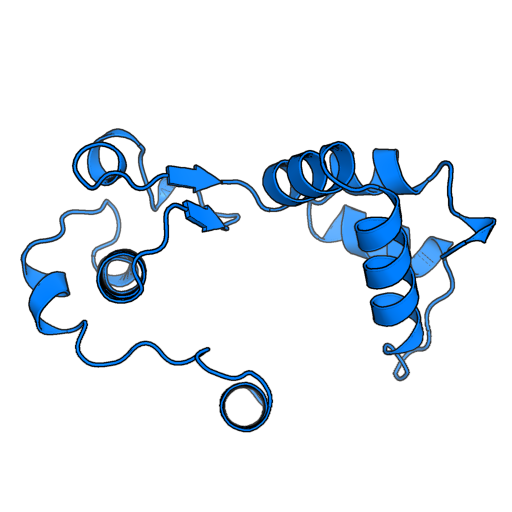 SER A CA 1
ATOM 682 C C . SER A 1 87 ? -14.102 0.246 2.369 1.00 98.06 87 SER A C 1
ATOM 684 O O . SER A 1 87 ? -13.785 -0.702 3.091 1.00 98.06 87 SER A O 1
ATOM 686 N N . CYS A 1 88 ? -13.417 1.394 2.369 1.00 98.12 88 CYS A N 1
ATOM 687 C CA . CYS A 1 88 ? -12.225 1.595 3.197 1.00 98.12 88 CYS A CA 1
ATOM 688 C C . CYS A 1 88 ? -12.525 1.534 4.702 1.00 98.12 88 CYS A C 1
ATOM 690 O O . CYS A 1 88 ? -11.802 0.863 5.442 1.00 98.12 88 CYS A O 1
ATOM 692 N N . ILE A 1 89 ? -13.605 2.174 5.167 1.00 98.38 89 ILE A N 1
ATOM 693 C CA . ILE A 1 89 ? -14.022 2.119 6.580 1.00 98.38 89 ILE A CA 1
ATOM 694 C C . ILE A 1 89 ? -14.357 0.679 6.975 1.00 98.38 89 ILE A C 1
ATOM 696 O O . ILE A 1 89 ? -13.895 0.195 8.010 1.00 98.38 89 ILE A O 1
ATOM 700 N N . LYS A 1 90 ? -15.107 -0.038 6.131 1.00 98.38 90 LYS A N 1
ATOM 701 C CA . LYS A 1 90 ? -15.455 -1.443 6.371 1.00 98.38 90 LYS A CA 1
ATOM 702 C C . LYS A 1 90 ? -14.213 -2.335 6.434 1.00 98.38 90 LYS A C 1
ATOM 704 O O . LYS A 1 90 ? -14.115 -3.171 7.331 1.00 98.38 90 LYS A O 1
ATOM 709 N N . ALA A 1 91 ? -13.256 -2.150 5.525 1.00 97.94 91 ALA A N 1
ATOM 710 C CA . ALA A 1 91 ? -11.997 -2.889 5.532 1.00 97.94 91 ALA A CA 1
ATOM 711 C C . ALA A 1 91 ? -11.187 -2.613 6.810 1.00 97.94 91 ALA A C 1
ATOM 713 O O . ALA A 1 91 ? -10.720 -3.551 7.456 1.00 97.94 91 ALA A O 1
ATOM 714 N N . ALA A 1 92 ? -11.092 -1.350 7.237 1.00 97.75 92 ALA A N 1
ATOM 715 C CA . ALA A 1 92 ? -10.411 -0.964 8.472 1.00 97.75 92 ALA A CA 1
ATOM 716 C C . ALA A 1 92 ? -11.079 -1.570 9.725 1.00 97.75 92 ALA A C 1
ATOM 718 O O . ALA A 1 92 ? -10.391 -2.124 10.589 1.00 97.75 92 ALA A O 1
ATOM 719 N N . GLN A 1 93 ? -12.415 -1.549 9.796 1.00 97.94 93 GLN A N 1
ATOM 720 C CA . GLN A 1 93 ? -13.194 -2.188 10.863 1.00 97.94 93 GLN A CA 1
ATOM 721 C C . GLN A 1 93 ? -12.937 -3.703 10.923 1.00 97.94 93 GLN A C 1
ATOM 723 O O . GLN A 1 93 ? -12.714 -4.272 12.000 1.00 97.94 93 GLN A O 1
ATOM 728 N N . GLN A 1 94 ? -12.946 -4.374 9.767 1.00 97.56 94 GLN A N 1
ATOM 729 C CA . GLN A 1 94 ? -12.690 -5.812 9.664 1.00 97.56 94 GLN A CA 1
ATOM 730 C C . GLN A 1 94 ? -11.254 -6.161 10.058 1.00 97.56 94 GLN A C 1
ATOM 732 O O . GLN A 1 94 ? -11.041 -7.097 10.832 1.00 97.56 94 GLN A O 1
ATOM 737 N N . GLN A 1 95 ? -10.277 -5.382 9.587 1.00 96.31 95 GLN A N 1
ATOM 738 C CA . GLN A 1 95 ? -8.872 -5.559 9.929 1.00 96.31 95 GLN A CA 1
ATOM 739 C C . GLN A 1 95 ? -8.670 -5.454 11.439 1.00 96.31 95 GLN A C 1
ATOM 741 O O . GLN A 1 95 ? -8.140 -6.391 12.036 1.00 96.31 95 GLN A O 1
ATOM 746 N N . ARG A 1 96 ? -9.154 -4.381 12.080 1.00 97.44 96 ARG A N 1
ATOM 747 C CA . ARG A 1 96 ? -9.072 -4.233 13.540 1.00 97.44 96 ARG A CA 1
ATOM 748 C C . ARG A 1 96 ? -9.725 -5.409 14.262 1.00 97.44 96 ARG A C 1
ATOM 750 O O . ARG A 1 96 ? -9.117 -5.981 15.160 1.00 97.44 96 ARG A O 1
ATOM 757 N N . SER A 1 97 ? -10.930 -5.802 13.848 1.00 96.62 97 SER A N 1
ATOM 758 C CA . SER A 1 97 ? -11.677 -6.910 14.466 1.00 96.62 97 SER A CA 1
ATOM 759 C C . SER A 1 97 ? -10.981 -8.271 14.316 1.00 96.62 97 SER A C 1
ATOM 761 O O . SER A 1 97 ? -11.198 -9.178 15.123 1.00 96.62 97 SER A O 1
ATOM 763 N N . SER A 1 98 ? -10.136 -8.434 13.293 1.00 95.12 98 SER A N 1
ATOM 764 C CA . SER A 1 98 ? -9.347 -9.651 13.074 1.00 95.12 98 SER A CA 1
ATOM 765 C C . SER A 1 98 ? -8.112 -9.755 13.980 1.00 95.12 98 SER A C 1
ATOM 767 O O . SER A 1 98 ? -7.618 -10.861 14.220 1.00 95.12 98 SER A O 1
ATOM 769 N N . LEU A 1 99 ? -7.631 -8.632 14.529 1.00 94.25 99 LEU A N 1
ATOM 770 C CA . LEU A 1 99 ? -6.504 -8.593 15.459 1.00 94.25 99 LEU A CA 1
ATOM 771 C C . LEU A 1 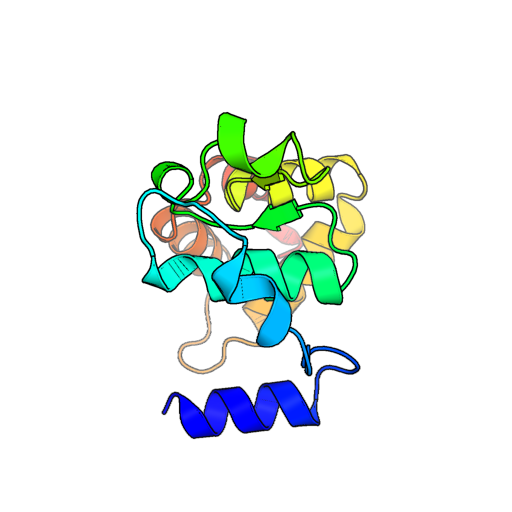99 ? -6.979 -9.098 16.823 1.00 94.25 99 LEU A C 1
ATOM 773 O O . LEU A 1 99 ? -7.694 -8.407 17.540 1.00 94.25 99 LEU A O 1
ATOM 777 N N . LYS A 1 100 ? -6.614 -10.339 17.164 1.00 92.31 100 LYS A N 1
ATOM 778 C CA . LYS A 1 100 ? -7.040 -11.009 18.409 1.00 92.31 100 LYS A CA 1
ATOM 779 C C . LYS A 1 100 ? -5.938 -11.115 19.465 1.00 92.31 100 LYS A C 1
ATOM 781 O O . LYS A 1 100 ? -6.244 -11.379 20.620 1.00 92.31 100 LYS A O 1
ATOM 786 N N . ASN A 1 101 ? -4.672 -10.921 19.085 1.00 89.06 101 ASN A N 1
ATOM 787 C CA . ASN A 1 101 ? -3.504 -11.146 19.942 1.00 89.06 101 ASN A CA 1
ATOM 788 C C . ASN A 1 101 ? -2.427 -10.059 19.734 1.00 89.06 101 ASN A C 1
ATOM 790 O O . ASN A 1 101 ? -1.489 -10.281 18.967 1.00 89.06 101 ASN A O 1
ATOM 794 N N . PRO A 1 102 ? -2.527 -8.905 20.415 1.00 89.62 102 PRO A N 1
ATOM 795 C CA . PRO A 1 102 ? -3.631 -8.491 21.284 1.00 89.62 102 PRO A CA 1
ATOM 796 C C . PRO A 1 102 ? -4.846 -7.993 20.487 1.00 89.62 102 PRO A C 1
ATOM 798 O O . PRO A 1 102 ? -4.718 -7.570 19.338 1.00 89.62 102 PRO A O 1
ATOM 801 N N . ALA A 1 103 ? -6.026 -8.040 21.108 1.00 94.69 103 ALA A N 1
ATOM 802 C CA . ALA A 1 103 ? -7.177 -7.284 20.626 1.00 94.69 103 ALA A CA 1
ATOM 803 C C . ALA A 1 103 ? -6.904 -5.784 20.764 1.00 94.69 103 ALA A C 1
ATOM 805 O O . ALA A 1 103 ? -6.304 -5.361 21.750 1.00 94.69 103 ALA A O 1
ATOM 806 N N . MET A 1 104 ? -7.336 -4.997 19.778 1.00 96.75 104 MET A N 1
ATOM 807 C CA . MET A 1 104 ? -7.057 -3.562 19.730 1.00 96.75 104 MET A CA 1
ATOM 808 C C . MET A 1 104 ? -8.338 -2.737 19.821 1.00 96.75 104 MET A C 1
ATOM 810 O O . MET A 1 104 ? -9.314 -2.958 19.092 1.00 96.75 104 MET A O 1
ATOM 814 N N . THR A 1 105 ? -8.310 -1.730 20.689 1.00 97.25 105 THR A N 1
ATOM 815 C CA . THR A 1 105 ? -9.272 -0.627 20.652 1.00 97.25 105 THR A CA 1
ATOM 816 C C . THR A 1 105 ? -9.108 0.186 19.363 1.00 97.25 105 THR A C 1
ATOM 818 O O . THR A 1 105 ? -8.078 0.116 18.688 1.00 97.25 105 THR A O 1
ATOM 821 N N . VAL A 1 106 ? -10.115 0.992 19.015 1.00 97.75 106 VAL A N 1
ATOM 822 C CA . VAL A 1 106 ? -10.050 1.885 17.842 1.00 97.75 106 VAL A CA 1
ATOM 823 C C . VAL A 1 106 ? -8.844 2.823 17.925 1.00 97.75 106 VAL A C 1
ATOM 825 O O . VAL A 1 106 ? -8.088 2.946 16.964 1.00 97.75 106 VAL A O 1
ATOM 828 N N . SER A 1 107 ? -8.610 3.427 19.094 1.00 97.56 107 SER A N 1
ATOM 829 C CA . SER A 1 107 ? -7.487 4.347 19.294 1.00 97.56 107 SER A CA 1
ATOM 830 C C . SER A 1 107 ? -6.135 3.649 19.124 1.00 97.56 107 SER A C 1
ATOM 832 O O . SER A 1 107 ? -5.255 4.164 18.437 1.00 97.56 107 SER A O 1
ATOM 834 N N . GLU A 1 108 ? -5.962 2.452 19.692 1.00 97.75 108 GLU A N 1
ATOM 835 C CA . GLU A 1 108 ? -4.728 1.676 19.524 1.00 97.75 108 GLU A CA 1
ATOM 836 C C . GLU A 1 108 ? -4.489 1.301 18.062 1.00 97.75 108 GLU A C 1
ATOM 838 O O . GLU A 1 108 ? -3.354 1.388 17.591 1.00 97.75 108 GLU A O 1
ATOM 843 N N . PHE A 1 109 ? -5.545 0.916 17.340 1.00 97.94 109 PHE A N 1
ATOM 844 C CA . PHE A 1 109 ? -5.467 0.575 15.923 1.00 97.94 109 PHE A CA 1
ATOM 845 C C . PHE A 1 109 ? -5.035 1.777 15.075 1.00 97.94 109 PHE A C 1
ATOM 847 O O . PHE A 1 109 ? -4.041 1.688 14.355 1.00 97.94 109 PHE A O 1
ATOM 854 N N . LEU A 1 110 ? -5.694 2.930 15.233 1.00 98.12 110 LEU A N 1
ATOM 855 C CA . LEU A 1 110 ? -5.328 4.159 14.520 1.00 98.12 110 LEU A CA 1
ATOM 856 C C . LEU A 1 110 ? -3.906 4.625 14.865 1.00 98.12 110 LEU A C 1
ATOM 858 O O . LEU A 1 110 ? -3.139 5.001 13.979 1.00 98.12 110 LEU A O 1
ATOM 862 N N . ASN A 1 111 ? -3.507 4.534 16.137 1.00 97.75 111 ASN A N 1
ATOM 863 C CA . ASN A 1 111 ? -2.141 4.846 16.560 1.00 97.75 111 ASN A CA 1
ATOM 864 C C . ASN A 1 111 ? -1.112 3.874 15.958 1.00 97.75 111 ASN A C 1
ATOM 866 O O . ASN A 1 111 ? 0.020 4.272 15.679 1.00 97.75 111 ASN A O 1
ATOM 870 N N . CYS A 1 112 ? -1.476 2.606 15.757 1.00 97.25 112 CYS A N 1
ATOM 871 C CA . CYS A 1 112 ? -0.620 1.620 15.103 1.00 97.25 112 CYS A CA 1
ATOM 872 C C . CYS A 1 112 ? -0.409 1.957 13.625 1.00 97.25 112 CYS A C 1
ATOM 874 O O . CYS A 1 112 ? 0.742 2.048 13.201 1.00 97.25 112 CYS A O 1
ATOM 876 N N . LEU A 1 113 ? -1.481 2.243 12.877 1.00 97.56 113 LEU A N 1
ATOM 877 C CA . LEU A 1 113 ? -1.386 2.689 11.481 1.00 97.56 113 LEU A CA 1
ATOM 878 C C . LEU A 1 113 ? -0.532 3.962 11.359 1.00 97.56 113 LEU A C 1
ATOM 880 O O . LEU A 1 113 ? 0.361 4.047 10.518 1.00 97.56 113 LEU A O 1
ATOM 884 N N . GLN A 1 114 ? -0.711 4.922 12.271 1.00 97.94 114 GLN A N 1
ATOM 885 C CA . GLN A 1 114 ? 0.088 6.147 12.283 1.00 97.94 114 GLN A CA 1
ATOM 886 C C . GLN A 1 114 ? 1.584 5.861 12.516 1.00 97.94 114 GLN A C 1
ATOM 888 O O . GLN A 1 114 ? 2.441 6.432 11.839 1.00 97.94 114 GLN A O 1
ATOM 893 N N . LYS A 1 115 ? 1.921 4.938 13.431 1.00 97.75 115 LYS A N 1
ATOM 894 C CA . LYS A 1 115 ? 3.309 4.483 13.650 1.00 97.75 115 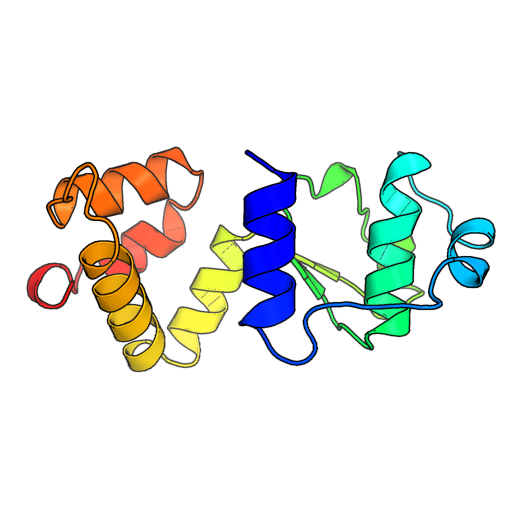LYS A CA 1
ATOM 895 C C . LYS A 1 115 ? 3.887 3.752 12.436 1.00 97.75 115 LYS A C 1
ATOM 897 O O . LYS A 1 115 ? 5.086 3.867 12.193 1.00 97.75 115 LYS A O 1
ATOM 902 N N . GLN A 1 116 ? 3.046 3.069 11.661 1.00 96.81 116 GLN A N 1
ATOM 903 C CA . GLN A 1 116 ? 3.393 2.427 10.387 1.00 96.81 116 GLN A CA 1
ATOM 904 C C . GLN A 1 116 ? 3.492 3.414 9.212 1.00 96.81 116 GLN A C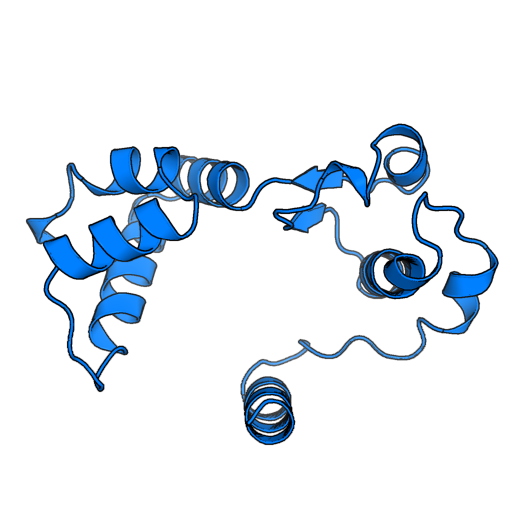 1
ATOM 906 O O . GLN A 1 116 ? 3.527 2.989 8.066 1.00 96.81 116 GLN A O 1
ATOM 911 N N . LYS A 1 117 ? 3.589 4.724 9.489 1.00 98.00 117 LYS A N 1
ATOM 912 C CA . LYS A 1 117 ? 3.745 5.781 8.479 1.00 98.00 117 LYS A CA 1
ATOM 913 C C . LYS A 1 117 ? 2.521 5.941 7.570 1.00 98.00 117 LYS A C 1
ATOM 915 O O . LYS A 1 117 ? 2.680 6.301 6.412 1.00 98.00 117 LYS A O 1
ATOM 920 N N . LEU A 1 118 ? 1.318 5.767 8.130 1.00 98.44 118 LEU A N 1
ATOM 921 C CA . LEU A 1 118 ? 0.043 6.066 7.460 1.00 98.44 118 LEU A CA 1
ATOM 922 C C . LEU A 1 118 ? -0.711 7.281 8.067 1.00 98.44 118 LEU A C 1
ATOM 924 O O . LEU A 1 118 ? -1.886 7.162 8.429 1.00 98.44 118 LEU A O 1
ATOM 928 N N . PRO A 1 119 ? -0.053 8.429 8.338 1.00 98.25 119 PRO A N 1
ATOM 929 C CA . PRO A 1 119 ? -0.672 9.535 9.071 1.00 98.25 119 PRO A CA 1
ATOM 930 C C . PRO A 1 119 ? -1.832 10.223 8.333 1.00 9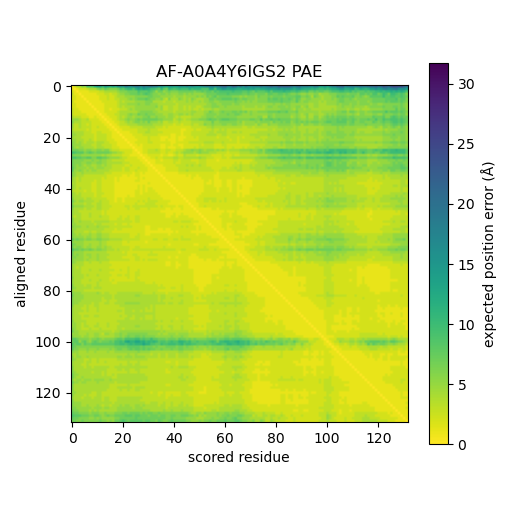8.25 119 PRO A C 1
ATOM 932 O O . PRO A 1 119 ? -2.774 10.677 8.995 1.00 98.25 119 PRO A O 1
ATOM 935 N N . VAL A 1 120 ? -1.782 10.336 7.003 1.00 98.44 120 VAL A N 1
ATOM 936 C CA . VAL A 1 120 ? -2.820 11.034 6.230 1.00 98.44 120 VAL A CA 1
ATOM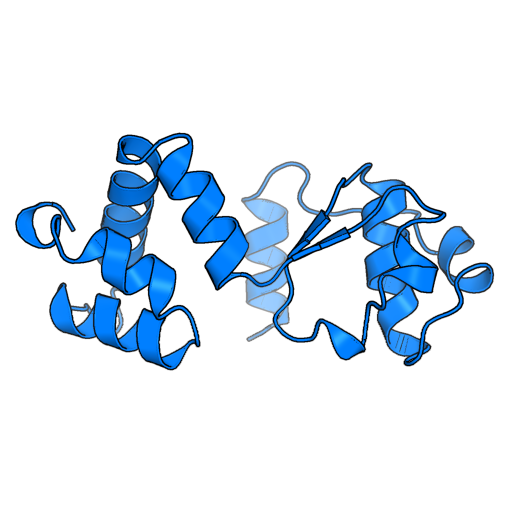 937 C C . VAL A 1 120 ? -4.070 10.167 6.151 1.00 98.44 120 VAL A C 1
ATOM 939 O O . VAL A 1 120 ? -5.163 10.642 6.473 1.00 98.44 120 VAL A O 1
ATOM 942 N N . PHE A 1 121 ? -3.913 8.875 5.862 1.00 98.50 121 PHE A N 1
ATOM 943 C CA . PHE A 1 121 ? -5.022 7.929 5.857 1.00 98.50 121 PHE A CA 1
ATOM 944 C C . PHE A 1 121 ? -5.678 7.817 7.239 1.00 98.50 121 PHE A C 1
ATOM 946 O O . PHE A 1 121 ? -6.903 7.871 7.355 1.00 98.50 121 PHE A O 1
ATOM 953 N N . VAL A 1 122 ? -4.888 7.778 8.321 1.00 98.44 122 VAL A N 1
ATOM 954 C CA . VAL A 1 122 ? -5.432 7.827 9.691 1.00 98.44 122 VAL A CA 1
ATOM 955 C C . VAL A 1 122 ? -6.258 9.090 9.917 1.00 98.44 122 VAL A C 1
ATOM 957 O O . VAL A 1 122 ? -7.333 9.018 10.508 1.00 98.44 122 VAL A O 1
ATOM 960 N N . SER A 1 123 ? -5.802 10.243 9.427 1.00 98.25 123 SER A N 1
ATOM 961 C CA . SER A 1 123 ? -6.549 11.500 9.553 1.00 98.25 123 SER A CA 1
ATOM 962 C C . SER A 1 123 ? -7.896 11.454 8.820 1.00 98.25 123 SER A C 1
ATOM 964 O O . SER A 1 123 ? -8.870 11.998 9.338 1.00 98.25 123 SER A O 1
ATOM 966 N N . LYS A 1 124 ? -7.985 10.750 7.679 1.00 98.12 124 LYS A N 1
ATOM 967 C CA . LYS A 1 124 ? -9.251 10.494 6.963 1.00 98.12 124 LYS A CA 1
ATOM 968 C C . LYS A 1 124 ? -10.180 9.527 7.707 1.00 98.12 124 LYS A C 1
ATOM 970 O O . LYS A 1 124 ? -11.395 9.684 7.635 1.00 98.12 124 LYS A O 1
ATOM 975 N N . LEU A 1 125 ? -9.630 8.567 8.453 1.00 97.88 125 LEU A N 1
ATOM 976 C CA . LEU A 1 125 ? -10.405 7.602 9.242 1.00 97.88 125 LEU A CA 1
ATOM 977 C C . LEU A 1 125 ? -10.939 8.163 10.569 1.00 97.88 125 LEU A C 1
ATOM 979 O O . LEU A 1 125 ? -11.994 7.725 11.024 1.00 97.88 125 LEU A O 1
ATOM 983 N N . ARG A 1 126 ? -10.247 9.124 11.197 1.00 97.31 126 ARG A N 1
ATOM 984 C CA . ARG A 1 126 ? -10.619 9.674 12.521 1.00 97.31 126 ARG A CA 1
ATOM 985 C C . ARG A 1 126 ? -12.077 10.153 12.642 1.00 97.31 126 ARG A C 1
ATOM 987 O O . ARG A 1 126 ? -12.710 9.836 13.646 1.00 97.31 126 ARG A O 1
ATOM 994 N N . PRO A 1 127 ? -12.669 10.852 11.653 1.00 97.69 127 PRO A N 1
ATOM 995 C CA . PRO A 1 127 ? -14.083 11.235 11.709 1.00 97.69 127 PRO A CA 1
ATOM 996 C C . PRO A 1 127 ? -15.058 10.050 11.820 1.00 97.69 127 PRO A C 1
ATOM 998 O O . PRO A 1 127 ? -16.204 10.237 12.221 1.00 97.69 127 PRO A O 1
ATOM 1001 N N . PHE A 1 128 ? -14.608 8.838 11.489 1.00 97.19 128 PHE A N 1
ATOM 1002 C CA . PHE A 1 128 ? -15.397 7.608 11.473 1.00 97.19 128 PHE A CA 1
ATOM 1003 C C . PHE A 1 128 ? -15.034 6.653 12.617 1.00 97.19 128 PHE A C 1
ATOM 1005 O O . PHE A 1 128 ? -15.398 5.484 12.564 1.00 97.19 128 PHE A O 1
ATOM 1012 N N . GLU A 1 129 ? -14.356 7.122 13.672 1.00 95.94 129 GLU A N 1
ATOM 1013 C CA . GLU A 1 129 ? -13.918 6.293 14.810 1.00 95.94 129 GLU A CA 1
ATOM 1014 C C . GLU A 1 129 ? -15.030 5.414 15.410 1.00 95.94 129 GLU A C 1
ATOM 1016 O O . GLU A 1 129 ? -14.771 4.274 15.783 1.00 95.94 129 GLU A O 1
ATOM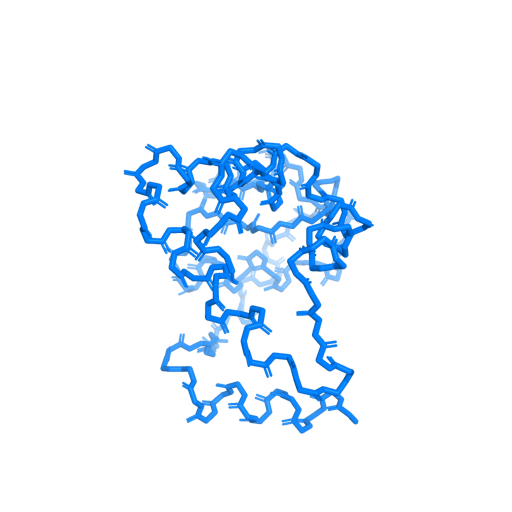 1021 N N . LEU A 1 130 ? -16.277 5.898 15.456 1.00 95.81 130 LEU A N 1
ATOM 1022 C CA . LEU A 1 130 ? -17.425 5.132 15.968 1.00 95.81 130 LEU A CA 1
ATOM 1023 C C . LEU A 1 130 ? -17.831 3.941 15.078 1.00 95.81 130 LEU A C 1
ATOM 1025 O O . LEU A 1 130 ? -18.587 3.081 15.525 1.00 95.81 130 LEU A O 1
ATOM 1029 N N . MET A 1 131 ? -17.368 3.905 13.827 1.00 95.06 131 MET A N 1
ATOM 1030 C CA . MET A 1 131 ? -17.638 2.842 12.852 1.00 95.06 131 MET A CA 1
ATOM 1031 C C . MET A 1 131 ? -16.492 1.825 12.746 1.00 95.06 131 MET A C 1
ATOM 1033 O O . MET A 1 131 ? -16.671 0.787 12.109 1.00 95.06 131 MET A O 1
ATOM 1037 N N . LEU A 1 132 ? -15.332 2.108 13.350 1.00 92.62 132 LEU A N 1
ATOM 1038 C CA . LEU A 1 132 ? -14.138 1.259 13.297 1.00 92.62 132 LEU A CA 1
ATOM 1039 C C . LEU A 1 132 ? -14.141 0.182 14.375 1.00 92.62 132 LEU A C 1
ATOM 1041 O O . LEU A 1 132 ? -13.640 -0.924 14.076 1.00 92.62 132 LEU A O 1
#

Mean predicted aligned error: 3.44 Å

Secondary structure (DSSP, 8-state):
-HHHHHHHHHHHSTT----S-HHHHTT---SSTTTHHHHHHHHHTT-SEEE-S-GGGS-HHHHGGGT-EEE-HHHHHHHHHHH-HHHHHHHHHHHHHH-BTTB--HHHHHHHHHHTT-HHHHHHHGGGGGG-

Sequence (132 aa):
MLERTKQLINENVPDCLIEGYEPLIKGLTLPDMNDRHVVAAALKGHAEAIITFNLKDFPESELNILELSAIHPDEFLCDMFELDPSSCIKAAQQQRSSLKNPAMTVSEFLNCLQKQKLPVFVSKLRPFELML

pLDDT: mean 95.73, std 3.32, range [71.25, 98.56]

Solvent-accessible surface area (backbone atoms only — not comparable to full-atom values): 7665 Å² total; per-residue (Å²): 111,67,68,62,51,52,51,53,44,65,75,71,37,84,88,69,75,74,77,90,27,71,80,49,33,80,81,57,75,52,90,42,77,81,54,30,56,57,56,21,35,33,59,70,63,70,46,60,61,45,77,37,89,60,49,83,60,50,46,63,87,61,30,52,84,69,64,31,44,63,38,44,55,33,54,53,50,38,52,49,33,73,76,39,49,66,62,46,46,52,50,52,19,51,54,43,70,67,40,69,86,70,64,55,53,61,68,56,45,46,52,48,43,36,73,71,65,21,56,66,33,40,62,70,46,56,89,45,53,95,71,69

Foldseek 3Di:
DVVVVVVVCPVPPPPPDQPDLVVVLVVADWPDSVCSSVVSSCLSSVHQEAADPCQNRPDCVRAVVVNYYYHHNLRVLVVVCVVPVPVSLVVLLVVQVPPVVPRDQLVRSLVVCVVVVNVNSSVVCVVVSVSD

Radius of gyration: 17.26 Å; Cα contacts (8 Å, |Δi|>4): 126; chains: 1; bounding box: 37×32×41 Å